Protein AF-A0A8K1FSV9-F1 (afdb_monomer)

Secondary structure (DSSP, 8-state):
--GGGSPTT-TT--HHHHHHHHHTTSSS-----TTHHHHHHHHH----EESSTTGGG-TT---EE---TTSTTPEEEP---PPPPSSTTHHHHHHHHHHHHSHHHHHHHGGGSS--S--S-SS---SHHHHHHHHHHHHS-GGGEEE--GGGGS-HHHHHHHHHHH--

Solvent-accessible surface area (backbone atoms only — not comparable to full-atom values): 10480 Å² total; per-residue (Å²): 135,70,71,86,73,53,64,89,77,49,84,87,54,54,70,72,58,52,52,54,35,34,66,69,66,75,40,95,76,83,91,76,68,69,58,57,44,47,49,30,42,78,77,62,78,34,74,39,31,42,70,41,85,72,48,71,77,39,93,86,57,72,44,65,46,74,79,68,86,85,48,82,81,47,44,75,42,72,83,84,81,76,85,59,52,96,54,99,56,28,67,61,31,48,53,48,42,56,41,54,74,30,72,71,23,41,63,68,46,32,56,76,41,58,73,74,86,78,80,90,69,90,77,58,59,87,42,64,31,34,50,51,51,40,54,48,58,75,72,49,56,82,87,41,56,39,79,42,48,64,47,86,64,46,54,63,68,56,33,53,52,53,56,57,63,72,75,109

Sequence (168 aa):
NYSSYNYPGWQPMQWTQGIALLIQGQTAFQTNGDWVTDYAYDFLNTTIYPATEPYISWPNVSVVVEPFPSTQNYFALVVDSVAVPKSPYQNAGITLAETWASYQGQELWTKWKMIGYYTNDTDFYVTPAQWYNYERLLNTSPQDFVYQLSDGGVFDDVFAELDSGILT

Structure (mmCIF, N/CA/C/O backbone):
data_AF-A0A8K1FSV9-F1
#
_entry.id   AF-A0A8K1FSV9-F1
#
loop_
_atom_site.group_PDB
_atom_site.id
_atom_site.type_symbol
_atom_site.label_atom_id
_atom_site.label_alt_id
_atom_site.label_comp_id
_atom_site.label_asym_id
_atom_site.label_entity_id
_atom_site.label_seq_id
_atom_site.pdbx_PDB_ins_code
_atom_site.Cartn_x
_atom_site.Cartn_y
_atom_site.Cartn_z
_atom_site.occupancy
_atom_site.B_iso_or_equiv
_atom_site.auth_seq_id
_atom_site.auth_comp_id
_atom_site.auth_asym_id
_atom_site.auth_atom_id
_atom_site.pdbx_PDB_model_num
ATOM 1 N N . ASN A 1 1 ? 26.718 8.019 -6.518 1.00 58.78 1 ASN A N 1
ATOM 2 C CA . ASN A 1 1 ? 25.635 8.994 -6.733 1.00 58.78 1 ASN A CA 1
ATOM 3 C C . ASN A 1 1 ? 24.783 8.459 -7.876 1.00 58.78 1 ASN A C 1
ATOM 5 O O . ASN A 1 1 ? 25.304 8.360 -8.977 1.00 58.78 1 ASN A O 1
ATOM 9 N N . TYR A 1 2 ? 23.564 7.993 -7.587 1.00 73.31 2 TYR A N 1
ATOM 10 C CA . TYR A 1 2 ? 22.665 7.351 -8.560 1.00 73.31 2 TYR A CA 1
ATOM 11 C C . TYR A 1 2 ? 21.603 8.316 -9.112 1.00 73.31 2 TYR A C 1
ATOM 13 O O . TYR A 1 2 ? 20.745 7.897 -9.881 1.00 73.31 2 TYR A O 1
ATOM 21 N N . SER A 1 3 ? 21.676 9.609 -8.775 1.00 73.69 3 SER A N 1
ATOM 22 C CA . SER A 1 3 ? 20.695 10.612 -9.211 1.00 73.69 3 SER A CA 1
ATOM 23 C C . SER A 1 3 ? 20.604 10.765 -10.733 1.00 73.69 3 SER A C 1
ATOM 25 O O . SER A 1 3 ? 19.569 11.181 -11.244 1.00 73.69 3 SER A O 1
ATOM 27 N N . SER A 1 4 ? 21.647 10.373 -11.473 1.00 80.25 4 SER A N 1
ATOM 28 C CA . SER A 1 4 ? 21.643 10.337 -12.940 1.00 80.25 4 SER A CA 1
ATOM 29 C C . SER A 1 4 ? 20.663 9.324 -13.539 1.00 80.25 4 SER A C 1
ATOM 31 O O . SER A 1 4 ? 20.376 9.412 -14.728 1.00 80.25 4 SER A O 1
ATOM 33 N N . TYR A 1 5 ? 20.183 8.355 -12.752 1.00 83.06 5 TYR A N 1
ATOM 34 C CA . TYR A 1 5 ? 19.190 7.363 -13.175 1.00 83.06 5 TYR A CA 1
ATOM 35 C C . TYR A 1 5 ? 17.750 7.783 -12.871 1.00 83.06 5 TYR A C 1
ATOM 37 O O . TYR A 1 5 ? 16.821 7.073 -13.253 1.00 83.06 5 TYR A O 1
ATOM 45 N N . ASN A 1 6 ? 17.549 8.918 -12.196 1.00 84.12 6 ASN A N 1
ATOM 46 C CA . ASN A 1 6 ? 16.210 9.423 -11.939 1.00 84.12 6 ASN A CA 1
ATOM 47 C C . ASN A 1 6 ? 15.526 9.797 -13.258 1.00 84.12 6 ASN A C 1
ATOM 49 O O . ASN A 1 6 ? 16.167 10.284 -14.194 1.00 84.12 6 ASN A O 1
ATOM 53 N N . TYR A 1 7 ? 14.210 9.600 -13.314 1.00 84.25 7 TYR A N 1
ATOM 54 C CA . TYR A 1 7 ? 13.426 9.968 -14.486 1.00 84.25 7 TYR A CA 1
ATOM 55 C C . TYR A 1 7 ? 13.589 11.474 -14.786 1.00 84.25 7 TYR A C 1
ATOM 57 O O . TYR A 1 7 ? 13.439 12.291 -13.876 1.00 84.25 7 TYR A O 1
ATOM 65 N N . PRO A 1 8 ? 13.928 11.889 -16.020 1.00 88.81 8 PRO A N 1
ATOM 66 C CA . PRO A 1 8 ? 14.141 13.302 -16.321 1.00 88.81 8 PRO A CA 1
ATOM 67 C C . PRO A 1 8 ? 12.918 14.163 -15.980 1.00 88.81 8 PRO A C 1
ATOM 69 O O . PRO A 1 8 ? 11.825 13.932 -16.489 1.00 88.81 8 PRO A O 1
ATOM 72 N N . GLY A 1 9 ? 13.110 15.176 -15.128 1.00 86.00 9 GLY A N 1
ATOM 73 C CA . GLY A 1 9 ? 12.028 16.064 -14.691 1.00 86.00 9 GLY A CA 1
ATOM 74 C C . GLY A 1 9 ? 11.065 15.444 -13.674 1.00 86.00 9 GLY A C 1
ATOM 75 O O . GLY A 1 9 ? 9.931 15.901 -13.580 1.00 86.00 9 GLY A O 1
ATOM 76 N N . TRP A 1 10 ? 11.495 14.424 -12.923 1.00 82.81 10 TRP A N 1
ATOM 77 C CA . TRP A 1 10 ? 10.683 13.779 -11.885 1.00 82.81 10 TRP A CA 1
ATOM 78 C C . TRP A 1 10 ? 10.313 14.690 -10.708 1.00 82.81 10 TRP A C 1
ATOM 80 O O . TRP A 1 10 ? 9.310 14.442 -10.056 1.00 82.81 10 TRP A O 1
ATOM 90 N N . GLN A 1 11 ? 11.097 15.732 -10.418 1.00 82.81 11 GLN A N 1
ATOM 91 C CA . GLN A 1 11 ? 10.958 16.531 -9.194 1.00 82.81 11 GLN A CA 1
ATOM 92 C C . GLN A 1 11 ? 9.562 17.151 -8.994 1.00 82.81 11 GLN A C 1
ATOM 94 O O . GLN A 1 11 ? 9.033 17.050 -7.894 1.00 82.81 11 GLN A O 1
ATOM 99 N N . PRO A 1 12 ? 8.933 17.782 -10.004 1.00 85.38 12 PRO A N 1
ATOM 100 C CA . PRO A 1 12 ? 7.569 18.290 -9.861 1.00 85.38 12 PRO A CA 1
ATOM 101 C C . PRO A 1 12 ? 6.485 17.221 -10.072 1.00 85.38 12 PRO A C 1
ATOM 103 O O . PRO A 1 12 ? 5.302 17.562 -10.052 1.00 85.38 12 PRO A O 1
ATOM 106 N N . MET A 1 13 ? 6.846 15.967 -10.364 1.00 84.69 13 MET A N 1
ATOM 107 C CA . MET A 1 13 ? 5.860 14.935 -10.666 1.00 84.69 13 MET A CA 1
ATOM 108 C C . MET A 1 13 ? 5.195 14.417 -9.397 1.00 84.69 13 MET A C 1
ATOM 110 O O . MET A 1 13 ? 5.849 14.079 -8.415 1.00 84.69 13 MET A O 1
ATOM 114 N N . GLN A 1 14 ? 3.879 14.256 -9.463 1.00 88.00 14 GLN A N 1
ATOM 115 C CA . GLN A 1 14 ? 3.144 13.505 -8.459 1.00 88.00 14 GLN A CA 1
ATOM 116 C C . GLN A 1 14 ? 3.368 12.006 -8.642 1.00 88.00 14 GLN A C 1
ATOM 118 O O . GLN A 1 14 ? 3.549 11.503 -9.756 1.00 88.00 14 GLN A O 1
ATOM 123 N N . TRP A 1 15 ? 3.261 11.262 -7.547 1.00 88.56 15 TRP A N 1
ATOM 124 C CA . TRP A 1 15 ? 3.405 9.811 -7.574 1.00 88.56 15 TRP A CA 1
ATOM 125 C C . TRP A 1 15 ? 2.382 9.117 -8.491 1.00 88.56 15 TRP A C 1
ATOM 127 O O . TRP A 1 15 ? 2.691 8.067 -9.056 1.00 88.56 15 TRP A O 1
ATOM 137 N N . THR A 1 16 ? 1.200 9.718 -8.680 1.00 92.56 16 THR A N 1
ATOM 138 C CA . THR A 1 16 ? 0.137 9.264 -9.597 1.00 92.56 16 THR A CA 1
ATOM 139 C C . THR A 1 16 ? 0.573 9.325 -11.063 1.00 92.56 16 THR A C 1
ATOM 141 O O . THR A 1 16 ? 0.241 8.451 -11.862 1.00 92.56 16 THR A O 1
ATOM 144 N N . GLN A 1 17 ? 1.374 10.330 -11.427 1.00 93.00 17 GLN A N 1
ATOM 145 C CA . GLN A 1 17 ? 1.981 10.424 -12.754 1.00 93.00 17 GLN A CA 1
ATOM 146 C C . GLN A 1 17 ? 3.080 9.368 -12.913 1.00 93.00 17 GLN A C 1
ATOM 148 O O . GLN A 1 17 ? 3.170 8.735 -13.962 1.00 93.00 17 GLN A O 1
ATOM 153 N N . GLY A 1 18 ? 3.870 9.132 -11.859 1.00 91.81 18 GLY A N 1
ATOM 154 C CA . GLY A 1 18 ? 4.882 8.074 -11.826 1.00 91.81 18 GLY A CA 1
ATOM 155 C C . GLY A 1 18 ? 4.301 6.680 -12.085 1.00 91.81 18 GLY A C 1
ATOM 156 O O . GLY A 1 18 ? 4.825 5.955 -12.932 1.00 91.81 18 GLY A O 1
ATOM 157 N N . ILE A 1 19 ? 3.181 6.335 -11.438 1.00 94.00 19 ILE A N 1
ATOM 158 C CA . ILE A 1 19 ? 2.587 4.994 -11.574 1.00 94.00 19 ILE A CA 1
ATOM 159 C C . ILE A 1 19 ? 1.983 4.793 -12.964 1.00 94.00 19 ILE A C 1
ATOM 161 O O . ILE A 1 19 ? 2.114 3.718 -13.545 1.00 94.00 19 ILE A O 1
ATOM 165 N N . ALA A 1 20 ? 1.408 5.843 -13.556 1.00 95.31 20 ALA A N 1
ATOM 166 C CA . ALA A 1 20 ? 0.937 5.798 -14.936 1.00 95.31 20 ALA A CA 1
ATOM 167 C C . ALA A 1 20 ? 2.087 5.545 -15.930 1.00 95.31 20 ALA A C 1
ATOM 169 O O . ALA A 1 20 ? 1.924 4.754 -16.860 1.00 95.31 20 ALA A O 1
ATOM 170 N N . LEU A 1 21 ? 3.257 6.166 -15.726 1.00 95.00 21 LEU A N 1
ATOM 171 C CA . LEU A 1 21 ? 4.445 5.898 -16.545 1.00 95.00 21 LEU A CA 1
ATOM 172 C C . LEU A 1 21 ? 4.961 4.466 -16.369 1.00 95.00 21 LEU A C 1
ATOM 174 O O . LEU A 1 21 ? 5.327 3.838 -17.364 1.00 95.00 21 LEU A O 1
ATOM 178 N N . LEU A 1 22 ? 4.956 3.941 -15.139 1.00 94.56 22 LEU A N 1
ATOM 179 C CA . LEU A 1 22 ? 5.370 2.565 -14.854 1.00 94.56 22 LEU A CA 1
ATOM 180 C C . LEU A 1 22 ? 4.467 1.556 -15.569 1.00 94.56 22 LEU A C 1
ATOM 182 O O . LEU A 1 22 ? 4.961 0.677 -16.269 1.00 94.56 22 LEU A O 1
ATOM 186 N N . ILE A 1 23 ? 3.146 1.731 -15.477 1.00 95.44 23 ILE A N 1
ATOM 187 C CA . ILE A 1 23 ? 2.155 0.879 -16.157 1.00 95.44 23 ILE A CA 1
ATOM 188 C C . ILE A 1 23 ? 2.341 0.900 -17.681 1.00 95.44 23 ILE A C 1
ATOM 190 O O . ILE A 1 23 ? 2.134 -0.110 -18.350 1.00 95.44 23 ILE A O 1
ATOM 194 N N . GLN A 1 24 ? 2.758 2.039 -18.237 1.00 94.38 24 GLN A N 1
ATOM 1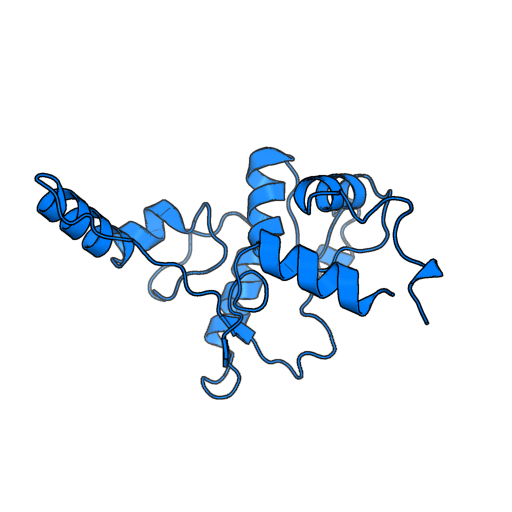95 C CA . GLN A 1 24 ? 3.040 2.199 -19.666 1.00 94.38 24 GLN A CA 1
ATOM 196 C C . GLN A 1 24 ? 4.440 1.704 -20.076 1.00 94.38 24 GLN A C 1
ATOM 198 O O . GLN A 1 24 ? 4.799 1.821 -21.248 1.00 94.38 24 GLN A O 1
ATOM 203 N N . GLY A 1 25 ? 5.243 1.181 -19.144 1.00 92.44 25 GLY A N 1
ATOM 204 C CA . GLY A 1 25 ? 6.609 0.717 -19.401 1.00 92.44 25 GLY A CA 1
ATOM 205 C C . GLY A 1 25 ? 7.610 1.840 -19.694 1.00 92.44 25 GLY A C 1
ATOM 206 O O . GLY A 1 25 ? 8.657 1.590 -20.288 1.00 92.44 25 GLY A O 1
ATOM 207 N N . GLN A 1 26 ? 7.296 3.084 -19.318 1.00 93.81 26 GLN A N 1
ATOM 208 C CA . GLN A 1 26 ? 8.170 4.247 -19.522 1.00 93.81 26 GLN A CA 1
ATOM 209 C C . GLN A 1 26 ? 9.177 4.448 -18.380 1.00 93.81 26 GLN A C 1
ATOM 211 O O . GLN A 1 26 ? 10.153 5.182 -18.535 1.00 93.81 26 GLN A O 1
ATOM 216 N N . THR A 1 27 ? 8.963 3.793 -17.240 1.00 91.25 27 THR A N 1
ATOM 217 C CA . THR A 1 27 ? 9.905 3.725 -16.118 1.00 91.25 27 THR A CA 1
ATOM 218 C C . THR A 1 27 ? 10.142 2.268 -15.732 1.00 91.25 27 THR A C 1
ATOM 220 O O . THR A 1 27 ? 9.294 1.410 -15.957 1.00 91.25 27 THR A O 1
ATOM 223 N N . ALA A 1 28 ? 11.322 1.974 -15.176 1.00 88.69 28 ALA A N 1
ATOM 224 C CA . ALA A 1 28 ? 11.679 0.612 -14.773 1.00 88.69 28 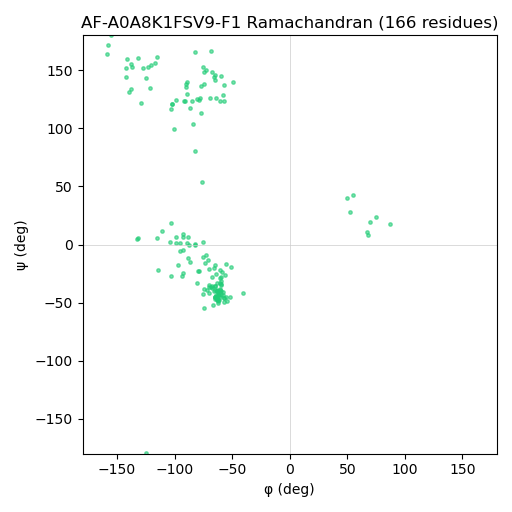ALA A CA 1
ATOM 225 C C . ALA A 1 28 ? 11.085 0.221 -13.409 1.00 88.69 28 ALA A C 1
ATOM 227 O O . ALA A 1 28 ? 10.774 -0.944 -13.185 1.00 88.69 28 ALA A O 1
ATOM 228 N N . PHE A 1 29 ? 10.960 1.183 -12.494 1.00 88.25 29 PHE A N 1
ATOM 229 C CA . PHE A 1 29 ? 10.381 0.993 -11.168 1.00 88.25 29 PHE A CA 1
ATOM 230 C C . PHE A 1 29 ? 9.903 2.332 -10.596 1.00 88.25 29 PHE A C 1
ATOM 232 O O . PHE A 1 29 ? 10.310 3.404 -11.051 1.00 88.25 29 PHE A O 1
ATOM 239 N N . GLN A 1 30 ? 9.073 2.254 -9.560 1.00 87.75 30 GLN A N 1
ATOM 240 C CA . GLN A 1 30 ? 8.709 3.364 -8.686 1.00 87.75 30 GLN A CA 1
ATOM 241 C C . GLN A 1 30 ? 8.709 2.852 -7.246 1.00 87.75 30 GLN A C 1
ATOM 243 O O . GLN A 1 30 ? 8.137 1.803 -6.963 1.00 87.75 30 GLN A O 1
ATOM 248 N N . THR A 1 31 ? 9.322 3.597 -6.331 1.00 84.12 31 THR A N 1
ATOM 249 C CA . THR A 1 31 ? 9.208 3.346 -4.890 1.00 84.12 31 THR A CA 1
ATOM 250 C C . THR A 1 31 ? 8.059 4.172 -4.328 1.00 84.12 31 THR A C 1
ATOM 252 O O . THR A 1 31 ? 8.045 5.390 -4.504 1.00 84.12 31 THR A O 1
ATOM 255 N N . ASN A 1 32 ? 7.089 3.529 -3.683 1.00 84.50 32 ASN A N 1
ATOM 256 C CA . ASN A 1 32 ? 5.917 4.194 -3.120 1.00 84.50 32 ASN A CA 1
ATOM 257 C C . ASN A 1 32 ? 5.290 3.347 -2.003 1.00 84.50 32 ASN A C 1
ATOM 259 O O . ASN A 1 32 ? 5.681 2.193 -1.817 1.00 84.50 32 ASN A O 1
ATOM 263 N N . GLY A 1 33 ? 4.317 3.911 -1.290 1.00 82.00 33 GLY A N 1
ATOM 264 C CA . GLY A 1 33 ? 3.442 3.142 -0.419 1.00 82.00 33 GLY A CA 1
ATOM 265 C C . GLY A 1 33 ? 2.518 2.214 -1.202 1.00 82.00 33 GLY A C 1
ATOM 266 O O . GLY A 1 33 ? 2.368 2.309 -2.421 1.00 82.00 33 GLY A O 1
ATOM 267 N N . ASP A 1 34 ? 1.901 1.292 -0.482 1.00 83.00 34 ASP A N 1
ATOM 268 C CA . A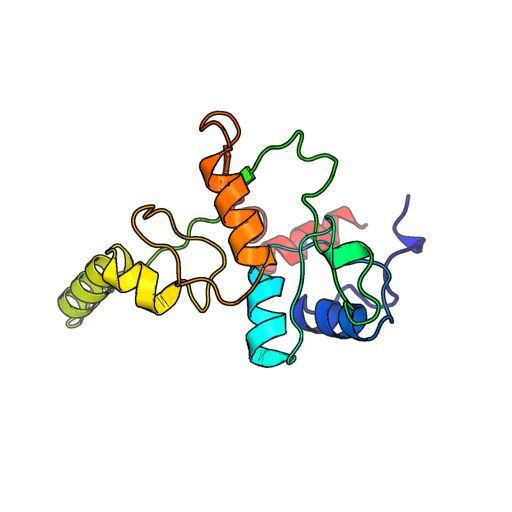SP A 1 34 ? 1.095 0.212 -1.039 1.00 83.00 34 ASP A CA 1
ATOM 269 C C . ASP A 1 34 ? -0.236 0.679 -1.660 1.00 83.00 34 ASP A C 1
ATOM 271 O O . ASP A 1 34 ? -0.718 0.030 -2.592 1.00 83.00 34 ASP A O 1
ATOM 275 N N . TRP A 1 35 ? -0.733 1.864 -1.276 1.00 83.31 35 TRP A N 1
ATOM 276 C CA . TRP A 1 35 ? -1.892 2.563 -1.862 1.00 83.31 35 TRP A CA 1
ATOM 277 C C . TRP A 1 35 ? -1.859 2.714 -3.393 1.00 83.31 35 TRP A C 1
ATOM 279 O O . TRP A 1 35 ? -2.896 2.938 -4.020 1.00 83.31 35 TRP A O 1
ATOM 289 N N . VAL A 1 36 ? -0.689 2.587 -4.033 1.00 88.62 36 VAL A N 1
ATOM 290 C CA . VAL A 1 36 ? -0.582 2.559 -5.504 1.00 88.62 36 VAL A CA 1
ATOM 291 C C . VAL A 1 36 ? -1.341 1.395 -6.134 1.00 88.62 36 VAL A C 1
ATOM 293 O O . VAL A 1 36 ? -1.790 1.521 -7.272 1.00 88.62 36 VAL A O 1
ATOM 296 N N . THR A 1 37 ? -1.488 0.286 -5.407 1.00 90.62 37 THR A N 1
ATOM 297 C CA . THR A 1 37 ? -2.228 -0.903 -5.848 1.00 90.62 37 THR A CA 1
ATOM 298 C C . THR A 1 37 ? -3.694 -0.567 -6.070 1.00 90.62 37 THR A C 1
ATOM 300 O O . THR A 1 37 ? -4.222 -0.826 -7.152 1.00 90.62 37 THR A O 1
ATOM 303 N N . ASP A 1 38 ? -4.314 0.072 -5.078 1.00 88.56 38 ASP A N 1
ATOM 304 C CA . ASP A 1 38 ? -5.719 0.477 -5.124 1.00 88.56 38 ASP A CA 1
ATOM 305 C C . ASP A 1 38 ? -5.920 1.534 -6.212 1.00 88.56 38 ASP A C 1
ATOM 307 O O . ASP A 1 38 ? -6.786 1.400 -7.073 1.00 88.56 38 ASP A O 1
ATOM 311 N N . TYR A 1 39 ? -5.032 2.534 -6.269 1.00 90.19 39 TYR A N 1
ATOM 312 C CA . TYR A 1 39 ? -5.115 3.586 -7.282 1.00 90.19 39 TYR A CA 1
ATOM 313 C C . TYR A 1 39 ? -5.032 3.042 -8.716 1.00 90.19 39 TYR A C 1
ATOM 315 O O . TYR A 1 39 ? -5.785 3.468 -9.596 1.00 90.19 39 TYR A O 1
ATOM 323 N N . ALA A 1 40 ? -4.116 2.104 -8.971 1.00 93.00 40 ALA A N 1
ATOM 324 C CA . ALA A 1 40 ? -3.973 1.483 -10.282 1.00 93.00 40 ALA A CA 1
ATOM 325 C C . ALA A 1 40 ? -5.230 0.693 -10.675 1.00 93.00 40 ALA A C 1
ATOM 327 O O . ALA A 1 40 ? -5.666 0.770 -11.830 1.00 93.00 40 ALA A O 1
ATOM 328 N N . TYR A 1 41 ? -5.830 -0.015 -9.717 1.00 92.50 41 TYR A N 1
ATOM 329 C CA . TYR A 1 41 ? -7.053 -0.778 -9.930 1.00 92.50 41 TYR A CA 1
ATOM 330 C C . TYR A 1 41 ? -8.248 0.144 -10.215 1.00 92.50 41 TYR A C 1
ATOM 332 O O . TYR A 1 41 ? -8.898 -0.000 -11.252 1.00 92.50 41 TYR A O 1
ATOM 340 N N . ASP A 1 42 ? -8.478 1.142 -9.360 1.00 90.62 42 ASP A N 1
ATOM 341 C CA . ASP A 1 42 ? -9.665 2.002 -9.397 1.00 90.62 42 ASP A CA 1
ATOM 342 C C . ASP A 1 42 ? -9.651 3.023 -10.538 1.00 90.62 42 ASP A C 1
ATOM 344 O O . ASP A 1 42 ? -10.689 3.305 -11.142 1.00 90.62 42 ASP A O 1
ATOM 348 N N . PHE A 1 43 ? -8.483 3.601 -10.837 1.00 93.31 43 PHE A N 1
ATOM 349 C CA . PHE A 1 43 ? -8.386 4.760 -11.730 1.00 93.31 43 PHE A CA 1
ATOM 350 C C . PHE A 1 43 ? -7.645 4.479 -13.034 1.00 93.31 43 PHE A C 1
ATOM 352 O O . PHE A 1 43 ? -7.849 5.202 -14.010 1.00 93.31 43 PHE A O 1
ATOM 359 N N . LEU A 1 44 ? -6.801 3.444 -13.080 1.00 94.94 44 LEU A N 1
ATOM 360 C CA . LEU A 1 44 ? -5.973 3.123 -14.250 1.00 94.94 44 LEU A CA 1
ATOM 361 C C . LEU A 1 44 ? -6.328 1.775 -14.890 1.00 94.94 44 LEU A C 1
ATOM 363 O O . LEU A 1 44 ? -5.646 1.354 -15.828 1.00 94.94 44 LEU A O 1
ATOM 367 N N . ASN A 1 45 ? -7.386 1.105 -14.414 1.00 94.25 45 ASN A N 1
ATOM 368 C CA . ASN A 1 45 ? -7.846 -0.193 -14.915 1.00 94.25 45 ASN A CA 1
ATOM 369 C C . ASN A 1 45 ? -6.697 -1.219 -15.017 1.00 94.25 45 ASN A C 1
ATOM 371 O O . ASN A 1 45 ? -6.577 -1.954 -15.999 1.00 94.25 45 ASN A O 1
ATOM 375 N N . THR A 1 46 ? -5.803 -1.215 -14.028 1.00 95.00 46 THR A N 1
ATOM 376 C CA . THR A 1 46 ? -4.611 -2.064 -13.997 1.00 95.00 46 THR A CA 1
ATOM 377 C C . THR A 1 46 ? -4.538 -2.795 -12.668 1.00 95.00 46 THR A C 1
ATOM 379 O O . THR A 1 46 ? -4.483 -2.181 -11.610 1.00 95.00 46 THR A O 1
ATOM 382 N N . THR A 1 47 ? -4.507 -4.125 -12.717 1.00 95.19 47 THR A N 1
ATOM 383 C CA . THR A 1 47 ? -4.265 -4.941 -11.524 1.00 95.19 47 THR A CA 1
ATOM 384 C C . THR A 1 47 ? -2.766 -5.075 -11.295 1.00 95.19 47 THR A C 1
ATOM 386 O O . THR A 1 47 ? -2.043 -5.548 -12.171 1.00 95.19 47 THR A O 1
ATOM 389 N N . ILE A 1 48 ? -2.313 -4.668 -10.112 1.00 94.25 48 ILE A N 1
ATOM 390 C CA . ILE A 1 48 ? -0.949 -4.896 -9.636 1.00 94.25 48 ILE A CA 1
ATOM 391 C C . ILE A 1 48 ? -0.906 -6.233 -8.884 1.00 94.25 48 ILE A C 1
ATOM 393 O O . ILE A 1 48 ? -1.814 -6.559 -8.114 1.00 94.25 48 ILE A O 1
ATOM 397 N N . TYR A 1 49 ? 0.151 -7.010 -9.112 1.00 95.31 49 TYR A N 1
ATOM 398 C CA . TYR A 1 49 ? 0.337 -8.343 -8.532 1.00 95.31 49 TYR A CA 1
ATOM 399 C C . TYR A 1 49 ? 1.568 -8.389 -7.621 1.00 95.31 49 TYR A C 1
ATOM 401 O O . TYR A 1 49 ? 2.487 -7.595 -7.802 1.00 95.31 49 TYR A O 1
ATOM 409 N N . PRO A 1 50 ? 1.653 -9.307 -6.648 1.00 94.31 50 PRO A N 1
ATOM 410 C CA . PRO A 1 50 ? 2.907 -9.513 -5.934 1.00 94.31 50 PRO A CA 1
ATOM 411 C C . PRO A 1 50 ? 3.966 -10.107 -6.875 1.00 94.31 50 PRO A C 1
ATOM 413 O O . PRO A 1 50 ? 3.641 -10.873 -7.785 1.00 94.31 50 PRO A O 1
ATOM 416 N N . ALA A 1 51 ? 5.240 -9.783 -6.647 1.00 92.38 51 ALA A N 1
ATOM 417 C CA . ALA A 1 51 ? 6.375 -10.305 -7.412 1.00 92.38 51 ALA A CA 1
ATOM 418 C C . ALA A 1 51 ? 6.717 -11.759 -7.024 1.00 92.38 51 ALA A C 1
ATOM 420 O O . ALA A 1 51 ? 7.839 -12.091 -6.647 1.00 92.38 51 ALA A O 1
ATOM 421 N N . THR A 1 52 ? 5.724 -12.642 -7.089 1.00 92.06 52 THR A N 1
ATOM 422 C CA . THR A 1 52 ? 5.824 -14.071 -6.779 1.00 92.06 52 THR A CA 1
ATOM 423 C C . THR A 1 52 ? 5.180 -14.908 -7.886 1.00 92.06 52 THR A C 1
ATOM 425 O O . THR A 1 52 ? 4.383 -14.412 -8.684 1.00 92.06 52 THR A O 1
ATOM 428 N N . GLU A 1 53 ? 5.523 -16.196 -7.967 1.00 93.69 53 GLU A N 1
ATOM 429 C CA . GLU A 1 53 ? 4.815 -17.122 -8.861 1.00 93.69 53 GLU A CA 1
ATOM 430 C C . GLU A 1 53 ? 3.352 -17.324 -8.402 1.00 93.69 53 GLU A C 1
ATOM 432 O O . GLU A 1 53 ? 3.097 -17.367 -7.194 1.00 93.69 53 GLU A O 1
ATOM 437 N N . PRO A 1 54 ? 2.384 -17.481 -9.331 1.00 94.31 54 PRO A N 1
ATOM 438 C CA . PRO A 1 54 ? 2.569 -17.582 -10.782 1.00 94.31 54 PRO A CA 1
ATOM 439 C C . PRO A 1 54 ? 2.597 -16.225 -11.513 1.00 94.31 54 PRO A C 1
ATOM 441 O O . PRO A 1 54 ? 2.708 -16.182 -12.732 1.00 94.31 54 PRO A O 1
ATOM 444 N N . TYR A 1 55 ? 2.445 -15.105 -10.806 1.00 95.69 55 TYR A N 1
ATOM 445 C CA . TYR A 1 55 ? 2.165 -13.809 -11.432 1.00 95.69 55 TYR A CA 1
ATOM 446 C C . TYR A 1 55 ? 3.330 -13.269 -12.260 1.00 95.69 55 TYR A C 1
ATOM 448 O O . TYR A 1 55 ? 3.113 -12.722 -13.337 1.00 95.69 55 TYR A O 1
ATOM 456 N N . ILE A 1 56 ? 4.567 -13.466 -11.800 1.00 93.50 56 ILE A N 1
ATOM 457 C CA . ILE A 1 56 ? 5.769 -13.015 -12.522 1.00 93.50 56 ILE A CA 1
ATOM 458 C C . ILE A 1 56 ? 5.983 -13.734 -13.862 1.00 93.50 56 ILE A C 1
ATOM 460 O O . ILE A 1 56 ? 6.694 -13.220 -14.722 1.00 93.50 56 ILE A O 1
ATOM 464 N N . SER A 1 57 ? 5.380 -14.911 -14.054 1.00 95.31 57 SER A N 1
ATOM 465 C CA . SER A 1 57 ? 5.469 -15.675 -15.301 1.00 95.31 57 SER A CA 1
ATOM 466 C C . SER A 1 57 ? 4.291 -15.424 -16.249 1.00 95.31 57 SER A C 1
ATOM 468 O O . SER A 1 57 ? 4.298 -15.901 -17.388 1.00 95.31 57 SER A O 1
ATOM 470 N N . TRP A 1 58 ? 3.281 -14.659 -15.825 1.00 95.81 58 TRP A N 1
ATOM 471 C CA . TRP A 1 58 ? 2.113 -14.354 -16.645 1.00 95.81 58 TRP A CA 1
ATOM 472 C C . TRP A 1 58 ? 2.408 -13.246 -17.666 1.00 95.81 58 TRP A C 1
ATOM 474 O O . TRP A 1 58 ? 2.767 -12.133 -17.287 1.00 95.81 58 TRP A O 1
ATOM 484 N N . PRO A 1 59 ? 2.181 -13.483 -18.971 1.00 93.25 59 PRO A N 1
ATOM 485 C CA . PRO A 1 59 ? 2.517 -12.512 -20.015 1.00 93.25 59 PRO A CA 1
ATOM 486 C C . PRO A 1 59 ? 1.611 -11.270 -20.024 1.00 93.25 59 PRO A C 1
ATOM 488 O O . PRO A 1 59 ? 1.906 -10.302 -20.718 1.00 93.25 59 PRO A O 1
ATOM 491 N N . ASN A 1 60 ? 0.487 -11.303 -19.306 1.00 91.94 60 ASN A N 1
ATOM 492 C CA . ASN A 1 60 ? -0.484 -10.213 -19.207 1.00 91.94 60 ASN A CA 1
ATOM 493 C C . ASN A 1 60 ? -0.326 -9.365 -17.934 1.00 91.94 60 ASN A C 1
ATOM 495 O O . ASN A 1 60 ? -1.124 -8.453 -17.722 1.00 91.94 60 ASN A O 1
ATOM 499 N N . VAL A 1 61 ? 0.661 -9.663 -17.087 1.00 93.75 61 VAL A N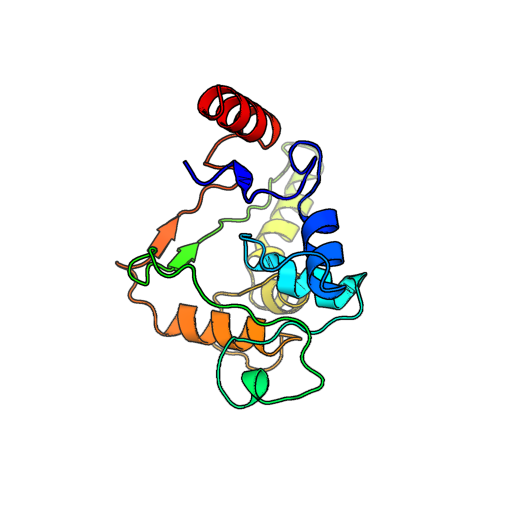 1
ATOM 500 C CA . VAL A 1 61 ? 0.985 -8.857 -15.908 1.00 93.75 61 VAL A CA 1
ATOM 501 C C . VAL A 1 61 ? 1.955 -7.754 -16.324 1.00 93.75 61 VAL A C 1
ATOM 503 O O . VAL A 1 61 ? 3.057 -8.033 -16.788 1.00 93.75 61 VAL A O 1
ATOM 506 N N . SER A 1 62 ? 1.536 -6.495 -16.181 1.00 91.69 62 SER A N 1
ATOM 507 C CA . SER A 1 62 ? 2.348 -5.319 -16.528 1.00 91.69 62 SER A CA 1
ATOM 508 C C . SER A 1 62 ? 3.133 -4.754 -15.347 1.00 91.69 62 SER A C 1
ATOM 510 O O . SER A 1 62 ? 4.181 -4.148 -15.548 1.00 91.69 62 SER A O 1
ATOM 512 N N . VAL A 1 63 ? 2.638 -4.944 -14.121 1.00 94.81 63 VAL A N 1
ATOM 513 C CA . VAL A 1 63 ? 3.249 -4.407 -12.903 1.00 94.81 63 VAL A CA 1
ATOM 514 C C . VAL A 1 63 ? 3.185 -5.444 -11.790 1.00 94.81 63 VAL A C 1
ATOM 516 O O . VAL A 1 63 ? 2.122 -5.999 -11.494 1.00 94.81 63 VAL A O 1
ATOM 519 N N . VAL A 1 64 ? 4.332 -5.658 -11.148 1.00 94.75 64 VAL A N 1
ATOM 520 C CA . VAL A 1 64 ? 4.447 -6.420 -9.906 1.00 94.75 64 VAL A CA 1
ATOM 521 C C . VAL A 1 64 ? 5.025 -5.553 -8.793 1.00 94.75 64 VAL A C 1
ATOM 523 O O . VAL A 1 64 ? 5.740 -4.590 -9.066 1.00 94.75 64 VAL A O 1
ATOM 526 N N . VAL A 1 65 ? 4.724 -5.897 -7.543 1.00 91.38 65 VAL A N 1
ATOM 527 C CA . VAL A 1 65 ? 5.240 -5.217 -6.351 1.00 91.38 65 VAL A CA 1
ATOM 528 C C . VAL A 1 65 ? 5.935 -6.188 -5.413 1.00 91.38 65 VAL A C 1
ATOM 530 O O . VAL A 1 65 ? 5.502 -7.325 -5.220 1.00 91.38 65 VAL A O 1
ATOM 533 N N . GLU A 1 66 ? 7.004 -5.708 -4.791 1.00 87.12 66 GLU A N 1
ATOM 534 C CA . GLU A 1 66 ? 7.697 -6.387 -3.705 1.00 87.12 66 GLU A CA 1
ATOM 535 C C . GLU A 1 66 ? 8.078 -5.383 -2.609 1.00 87.12 66 GLU A C 1
ATOM 537 O O . GLU A 1 66 ? 8.216 -4.185 -2.884 1.00 87.12 66 GLU A O 1
ATOM 542 N N . PRO A 1 67 ? 8.254 -5.838 -1.358 1.00 77.69 67 PRO A N 1
ATOM 543 C CA . PRO A 1 67 ? 8.795 -4.999 -0.297 1.00 77.69 67 PRO A CA 1
ATOM 544 C C . PRO A 1 67 ? 10.201 -4.503 -0.650 1.00 77.69 67 PRO A C 1
ATOM 546 O O . PRO A 1 67 ? 10.996 -5.237 -1.232 1.00 77.69 67 PRO A O 1
ATOM 549 N N . PHE A 1 68 ? 10.545 -3.277 -0.246 1.00 70.50 68 PHE A N 1
ATOM 550 C CA . PHE A 1 68 ? 11.876 -2.736 -0.519 1.00 70.50 68 PHE A CA 1
ATOM 551 C C . PHE A 1 68 ? 12.969 -3.614 0.138 1.00 70.50 68 PHE A C 1
ATOM 553 O O . PHE A 1 68 ? 12.942 -3.788 1.358 1.00 70.50 68 PHE A O 1
ATOM 560 N N . PRO A 1 69 ? 13.962 -4.141 -0.611 1.00 61.22 69 PRO A N 1
ATOM 561 C CA . PRO A 1 69 ? 14.870 -5.188 -0.118 1.00 61.22 69 PRO A CA 1
ATOM 562 C C . PRO A 1 69 ? 15.680 -4.829 1.137 1.00 61.22 69 PRO A C 1
ATOM 564 O O . PRO A 1 69 ? 16.128 -5.708 1.870 1.00 61.22 69 PRO A O 1
ATOM 567 N N . SER A 1 70 ? 15.901 -3.538 1.401 1.00 56.00 70 SER A N 1
ATOM 568 C CA . SER A 1 70 ? 16.680 -3.063 2.553 1.00 56.00 70 SER A CA 1
ATOM 569 C C . SER A 1 70 ? 15.846 -2.743 3.797 1.00 56.00 70 SER A C 1
ATOM 571 O O . SER A 1 70 ? 16.398 -2.221 4.762 1.00 56.00 70 SER A O 1
ATOM 573 N N . THR A 1 71 ? 14.551 -3.077 3.830 1.00 61.59 71 THR A N 1
ATOM 574 C CA . THR A 1 71 ? 13.715 -2.890 5.030 1.00 61.59 71 THR A CA 1
ATOM 575 C C . THR A 1 71 ? 13.979 -3.927 6.115 1.00 61.59 71 THR A C 1
ATOM 577 O O . THR A 1 71 ? 13.302 -3.895 7.126 1.00 61.59 71 THR A O 1
ATOM 580 N N . GLN A 1 72 ? 14.924 -4.862 5.949 1.00 67.25 72 GLN A N 1
ATOM 581 C CA . GLN A 1 72 ? 15.175 -5.956 6.909 1.00 67.25 72 GLN A CA 1
ATOM 582 C C . GLN A 1 72 ? 13.906 -6.755 7.273 1.00 67.25 72 GLN A C 1
ATOM 584 O O . GLN A 1 72 ? 13.819 -7.329 8.352 1.00 67.25 72 GLN A O 1
ATOM 589 N N . ASN A 1 73 ? 12.931 -6.805 6.359 1.00 71.25 73 ASN A N 1
ATOM 590 C CA . ASN A 1 73 ? 11.587 -7.358 6.557 1.00 71.25 73 ASN A CA 1
ATOM 591 C C . ASN A 1 73 ? 10.673 -6.579 7.513 1.00 71.25 73 ASN A C 1
ATOM 593 O O . ASN A 1 73 ? 9.565 -7.051 7.766 1.00 71.25 73 ASN A O 1
ATOM 597 N N . TYR A 1 74 ? 11.067 -5.387 7.972 1.00 80.31 74 TYR A N 1
ATOM 598 C CA . TYR A 1 74 ? 10.160 -4.499 8.690 1.00 80.31 74 TYR A CA 1
ATOM 599 C C . TYR A 1 74 ? 8.927 -4.195 7.834 1.00 80.31 74 TYR A C 1
ATOM 601 O O . TYR A 1 74 ? 9.016 -3.949 6.623 1.00 80.31 74 TYR A O 1
ATOM 609 N N . PHE A 1 75 ? 7.766 -4.213 8.478 1.00 82.94 75 PHE A N 1
ATOM 610 C CA . PHE A 1 75 ? 6.493 -3.874 7.868 1.00 82.94 75 PHE A CA 1
ATOM 611 C C . PHE A 1 75 ? 6.095 -2.462 8.302 1.00 82.94 75 PHE A C 1
ATOM 613 O O . PHE A 1 75 ? 5.994 -2.166 9.496 1.00 82.94 75 PHE A O 1
ATOM 620 N N . ALA A 1 76 ? 5.921 -1.580 7.319 1.00 81.00 76 ALA A N 1
ATOM 621 C CA . ALA A 1 76 ? 5.566 -0.190 7.550 1.00 81.00 76 ALA A CA 1
ATOM 622 C C . ALA A 1 76 ? 4.072 -0.063 7.863 1.00 81.00 76 ALA A C 1
ATOM 624 O O . ALA A 1 76 ? 3.228 -0.526 7.100 1.00 81.00 76 ALA A O 1
ATOM 625 N N . LEU A 1 77 ? 3.755 0.577 8.985 1.00 79.19 77 LEU A N 1
ATOM 626 C CA . LEU A 1 77 ? 2.400 0.941 9.373 1.00 79.19 77 LEU A CA 1
ATOM 627 C C . LEU A 1 77 ? 2.185 2.425 9.096 1.00 79.19 77 LEU A C 1
ATOM 629 O O . LEU A 1 77 ? 2.883 3.268 9.665 1.00 79.19 77 LEU A O 1
ATOM 633 N N . VAL A 1 78 ? 1.196 2.727 8.259 1.00 77.12 78 VAL A N 1
ATOM 634 C CA . VAL A 1 78 ? 0.664 4.078 8.067 1.00 77.12 78 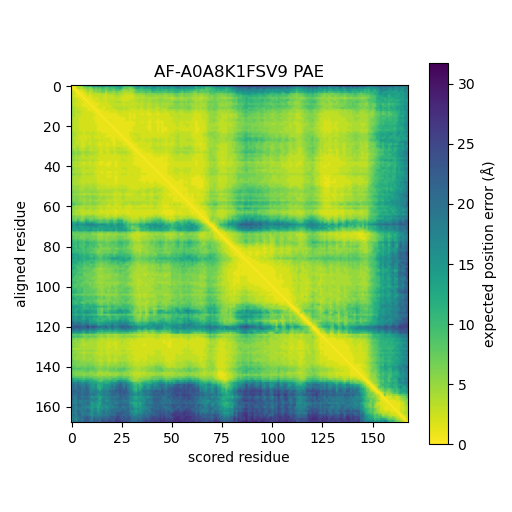VAL A CA 1
ATOM 635 C C . VAL A 1 78 ? -0.598 4.201 8.912 1.00 77.12 78 VAL A C 1
ATOM 637 O O . VAL A 1 78 ? -1.505 3.375 8.809 1.00 77.12 78 VAL A O 1
ATOM 640 N N . VAL A 1 79 ? -0.641 5.203 9.790 1.00 72.38 79 VAL A N 1
ATOM 641 C CA . VAL A 1 79 ? -1.756 5.394 10.726 1.00 72.38 79 VAL A CA 1
ATOM 642 C C . VAL A 1 79 ? -2.680 6.484 10.201 1.00 72.38 79 VAL A C 1
ATOM 644 O O . VAL A 1 79 ? -2.427 7.673 10.388 1.00 72.38 79 VAL A O 1
ATOM 647 N N . ASP A 1 80 ? -3.779 6.067 9.581 1.00 74.56 80 ASP A N 1
ATOM 648 C CA . ASP A 1 80 ? -4.887 6.961 9.256 1.00 74.56 80 ASP A CA 1
ATOM 649 C C . ASP A 1 80 ? -5.689 7.308 10.522 1.00 74.56 80 ASP A C 1
ATOM 651 O O . ASP A 1 80 ? -5.806 6.512 11.457 1.00 74.56 80 ASP A O 1
ATOM 655 N N . SER A 1 81 ? -6.267 8.510 10.564 1.00 76.69 81 SER A N 1
ATOM 656 C CA . SER A 1 81 ? -7.115 8.940 11.680 1.00 76.69 81 SER A CA 1
ATOM 657 C C . SER A 1 81 ? -8.311 9.766 11.213 1.00 76.69 81 SER A C 1
ATOM 659 O O . SER A 1 81 ? -8.262 10.452 10.191 1.00 76.69 81 SER A O 1
ATOM 661 N N . VAL A 1 82 ? -9.400 9.714 11.985 1.00 82.50 82 VAL A N 1
ATOM 662 C CA . VAL A 1 82 ? -10.600 10.535 11.773 1.00 82.50 82 VAL A CA 1
ATOM 663 C C . VAL A 1 82 ? -10.611 11.678 12.784 1.00 82.50 82 VAL A C 1
ATOM 665 O O . VAL A 1 82 ? -10.709 11.458 13.991 1.00 82.50 82 VAL A O 1
ATOM 668 N N . ALA A 1 83 ? -10.545 12.917 12.295 1.00 86.56 83 ALA A N 1
ATOM 669 C CA . ALA A 1 83 ? -10.656 14.103 13.138 1.00 86.56 83 ALA A CA 1
ATOM 670 C C . ALA A 1 83 ? -12.126 14.411 13.469 1.00 86.56 83 ALA A C 1
ATOM 672 O O . ALA A 1 83 ? -12.956 14.603 12.579 1.00 86.56 83 ALA A O 1
ATOM 673 N N . VAL A 1 84 ? -12.447 14.516 14.761 1.00 91.75 84 VAL A N 1
ATOM 674 C CA . VAL A 1 84 ? -13.786 14.902 15.229 1.00 91.75 84 VAL A CA 1
ATOM 675 C C . VAL A 1 84 ? -13.853 16.424 15.405 1.00 91.75 84 VAL A C 1
ATOM 677 O O . VAL A 1 84 ? -13.067 16.986 16.173 1.00 91.75 84 VAL A O 1
ATOM 680 N N . PRO A 1 85 ? -14.792 17.126 14.746 1.00 88.00 85 PRO A N 1
ATOM 681 C CA . PRO A 1 85 ? -14.875 18.574 14.850 1.00 88.00 85 PRO A CA 1
ATOM 682 C C . PRO A 1 85 ? -15.450 19.001 16.203 1.00 88.00 85 PRO A C 1
ATOM 684 O O . PRO A 1 85 ? -16.471 18.484 16.658 1.00 88.00 85 PRO A O 1
ATOM 687 N N . LYS A 1 86 ? -14.864 20.039 16.807 1.00 94.12 86 LYS A N 1
ATOM 688 C CA . LYS A 1 86 ? -15.469 20.746 17.944 1.00 94.12 86 LYS A CA 1
ATOM 689 C C . LYS A 1 86 ? -16.483 21.771 17.435 1.00 94.12 86 LYS A C 1
ATOM 691 O O . LYS A 1 86 ? -16.181 22.952 17.286 1.00 94.12 86 LYS A O 1
ATOM 696 N N . SER A 1 87 ? -17.677 21.299 17.107 1.00 93.38 87 SER A N 1
ATOM 697 C CA . SER A 1 87 ? -18.751 22.100 16.513 1.00 93.38 87 SER A CA 1
ATOM 698 C C . SER A 1 87 ? -20.119 21.473 16.826 1.00 93.38 87 SER A C 1
ATOM 700 O O . SER A 1 87 ? -20.170 20.407 17.446 1.00 93.38 87 SER A O 1
ATOM 702 N N . PRO A 1 88 ? -21.243 22.058 16.371 1.00 97.94 88 PRO A N 1
ATOM 703 C CA . PRO A 1 88 ? -22.549 21.396 16.446 1.00 97.94 88 PRO A CA 1
ATOM 704 C C . PRO A 1 88 ? -22.599 20.004 15.784 1.00 97.94 88 PRO A C 1
ATOM 706 O O . PRO A 1 88 ? -23.506 19.230 16.071 1.00 97.94 88 PRO A O 1
ATOM 709 N N . TYR A 1 89 ? -21.620 19.662 14.937 1.00 95.31 89 TYR A N 1
ATOM 710 C CA . TYR A 1 89 ? -21.503 18.362 14.269 1.00 95.31 89 TYR A CA 1
ATOM 711 C C . TYR A 1 89 ? -20.639 17.341 15.026 1.00 95.31 89 TYR A C 1
ATOM 713 O O . TYR A 1 89 ? -20.389 16.260 14.499 1.00 95.31 89 TYR A O 1
ATOM 721 N N . GLN A 1 90 ? -20.187 17.645 16.248 1.00 96.50 90 GLN A N 1
ATOM 722 C CA . GLN A 1 90 ? -19.311 16.762 17.027 1.00 96.50 90 GLN A CA 1
ATOM 723 C C . GLN A 1 90 ? -19.867 15.335 17.145 1.00 96.50 90 GLN A C 1
ATOM 725 O O . GLN A 1 90 ? -19.136 14.382 16.901 1.00 96.50 90 GLN A O 1
ATOM 730 N N . ASN A 1 91 ? -21.160 15.179 17.448 1.00 97.62 91 ASN A N 1
ATOM 731 C CA . ASN A 1 91 ? -21.777 13.853 17.580 1.00 97.62 91 ASN A CA 1
ATOM 732 C C . ASN A 1 91 ? -21.758 13.066 16.263 1.00 97.62 91 ASN A C 1
ATOM 734 O O . ASN A 1 91 ? -21.476 11.876 16.280 1.00 97.62 91 ASN A O 1
ATOM 738 N N . ALA A 1 92 ? -21.992 13.728 15.125 1.00 95.75 92 ALA A N 1
ATOM 739 C CA . ALA A 1 92 ? -21.885 13.079 13.818 1.00 95.75 92 ALA A CA 1
ATOM 740 C C . ALA A 1 92 ? -20.438 12.647 13.522 1.00 95.75 92 ALA A C 1
ATOM 742 O O . ALA A 1 92 ? -20.215 11.555 13.007 1.00 95.75 92 ALA A O 1
ATOM 743 N N . GLY A 1 93 ? -19.454 13.471 13.901 1.00 92.69 93 GLY A N 1
ATOM 744 C CA . GLY A 1 93 ? -18.037 13.116 13.809 1.00 92.69 93 GLY A CA 1
ATOM 745 C C . GLY A 1 93 ? -17.659 11.919 14.686 1.00 92.69 93 GLY A C 1
ATOM 746 O O . GLY A 1 93 ? -16.921 11.053 14.229 1.00 92.69 93 GLY A O 1
ATOM 747 N N . ILE A 1 94 ? -18.198 11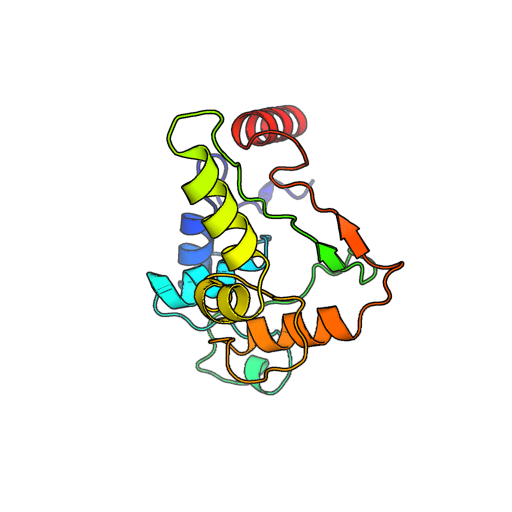.831 15.907 1.00 95.25 94 ILE A N 1
ATOM 748 C CA . ILE A 1 94 ? -18.009 10.671 16.795 1.00 95.25 94 ILE A CA 1
ATOM 749 C C . ILE A 1 94 ? -18.592 9.412 16.151 1.00 95.25 94 ILE A C 1
ATOM 751 O O . ILE A 1 94 ? -17.887 8.415 16.045 1.00 95.25 94 ILE A O 1
ATOM 755 N N . THR A 1 95 ? -19.827 9.469 15.643 1.00 95.69 95 THR A N 1
ATOM 756 C CA . THR A 1 95 ? -20.450 8.327 14.957 1.00 95.69 95 THR A CA 1
ATOM 757 C C . THR A 1 95 ? -19.630 7.866 13.754 1.00 95.69 95 THR A C 1
ATOM 759 O O . THR A 1 95 ? -19.463 6.664 13.554 1.00 95.69 95 THR A O 1
ATOM 762 N N . LEU A 1 96 ? -19.085 8.796 12.963 1.00 91.56 96 LEU A N 1
ATOM 763 C CA . LEU A 1 96 ? -18.192 8.446 11.860 1.00 91.56 96 LEU A CA 1
ATOM 764 C C . LEU A 1 96 ? -16.914 7.769 12.366 1.00 91.56 96 LEU A C 1
ATOM 766 O O . LEU A 1 96 ? -16.540 6.739 11.821 1.00 91.56 96 LEU A O 1
ATOM 770 N N . ALA A 1 97 ? -16.264 8.316 13.396 1.00 90.62 97 ALA A N 1
ATOM 771 C CA . ALA A 1 97 ? -15.039 7.747 13.953 1.00 90.62 97 ALA A CA 1
ATOM 772 C C . ALA A 1 97 ? -15.263 6.328 14.509 1.00 90.62 97 ALA A C 1
ATOM 774 O O . ALA A 1 97 ? -14.471 5.429 14.235 1.00 90.62 97 ALA A O 1
ATOM 775 N N . GLU A 1 98 ? -16.368 6.108 15.225 1.00 93.06 98 GLU A N 1
ATOM 776 C CA . GLU A 1 98 ? -16.769 4.788 15.726 1.00 93.06 98 GLU A CA 1
ATOM 777 C C . GLU A 1 98 ? -17.070 3.812 14.583 1.00 93.06 98 GLU A C 1
ATOM 779 O O . GLU A 1 98 ? -16.623 2.667 14.614 1.00 93.06 98 GLU A O 1
ATOM 784 N N . THR A 1 99 ? -17.780 4.269 13.545 1.00 90.56 99 THR A N 1
ATOM 785 C CA . THR A 1 99 ? -18.081 3.443 12.366 1.00 90.56 99 THR A CA 1
ATOM 786 C C . THR A 1 99 ? -16.802 3.086 11.615 1.00 90.56 99 THR A C 1
ATOM 788 O O . THR A 1 99 ? -16.609 1.923 11.276 1.00 90.56 99 THR A O 1
ATOM 791 N N . TRP A 1 100 ? -15.908 4.051 11.395 1.00 85.88 100 TRP A N 1
ATOM 792 C CA . TRP A 1 100 ? -14.628 3.863 10.708 1.00 85.88 100 TRP A CA 1
ATOM 793 C C . TRP A 1 100 ? -13.725 2.859 11.424 1.00 85.88 100 TRP A C 1
ATOM 795 O O . TRP A 1 100 ? -13.141 1.997 10.778 1.00 85.88 100 TRP A O 1
ATOM 805 N N . ALA A 1 101 ? -13.676 2.912 12.756 1.00 85.44 101 ALA A N 1
ATOM 806 C CA . ALA A 1 101 ? -12.908 1.970 13.567 1.00 85.44 101 ALA A CA 1
ATOM 807 C C . ALA A 1 101 ? -13.563 0.580 13.699 1.00 85.44 101 ALA A C 1
ATOM 809 O O . ALA A 1 101 ? -12.938 -0.346 14.219 1.00 85.44 101 ALA A O 1
ATOM 810 N N . SER A 1 102 ? -14.820 0.416 13.282 1.00 86.56 102 SER A N 1
ATOM 811 C CA . SER A 1 102 ? -15.551 -0.847 13.400 1.00 86.56 102 SER A CA 1
ATOM 812 C C . SER A 1 102 ? -15.229 -1.826 12.267 1.00 86.56 102 SER A C 1
ATOM 814 O O . SER A 1 102 ? -14.729 -1.444 11.211 1.00 86.56 102 SER A O 1
ATOM 816 N N . TYR A 1 103 ? -15.606 -3.092 12.457 1.00 84.19 103 TYR A N 1
ATOM 817 C CA . TYR A 1 103 ? -15.551 -4.108 11.403 1.00 84.19 103 TYR A CA 1
ATOM 818 C C . TYR A 1 103 ? -16.328 -3.692 10.143 1.00 84.19 103 TYR A C 1
ATOM 820 O O . TYR A 1 103 ? -15.802 -3.766 9.039 1.00 84.19 103 TYR A O 1
ATOM 828 N N . GLN A 1 104 ? -17.544 -3.161 10.315 1.00 85.06 104 GLN A N 1
ATOM 829 C CA . GLN A 1 104 ? -18.345 -2.661 9.195 1.00 85.06 104 GLN A CA 1
ATOM 830 C C . GLN A 1 104 ? -17.631 -1.518 8.465 1.00 85.06 104 GLN A C 1
ATOM 832 O O . GLN A 1 104 ? -17.753 -1.373 7.251 1.00 85.06 104 GLN A O 1
ATOM 837 N N . GLY A 1 105 ? -16.867 -0.705 9.194 1.00 84.94 105 GLY A N 1
ATOM 838 C CA . GLY A 1 105 ? -16.027 0.304 8.577 1.00 84.94 105 GLY A CA 1
ATOM 839 C C . GLY A 1 105 ? -14.916 -0.296 7.731 1.00 84.94 105 GLY A C 1
ATOM 840 O O . GLY A 1 105 ? -14.735 0.119 6.587 1.00 84.94 105 GLY A O 1
ATOM 841 N N . GLN A 1 106 ? -14.226 -1.313 8.240 1.00 80.81 106 GLN A N 1
ATOM 842 C CA . GLN A 1 106 ? -13.235 -2.038 7.448 1.00 80.81 106 GLN A CA 1
ATOM 843 C C . GLN A 1 106 ? -13.845 -2.559 6.136 1.00 80.81 106 GLN A C 1
ATOM 845 O O . GLN A 1 106 ? -13.317 -2.275 5.067 1.00 80.81 106 GLN A O 1
ATOM 850 N N . GLU A 1 107 ? -15.003 -3.218 6.175 1.00 80.25 107 GLU A N 1
ATOM 851 C CA . GLU A 1 107 ? -15.666 -3.717 4.957 1.00 80.25 107 GLU A CA 1
ATOM 852 C C . GLU A 1 107 ? -16.015 -2.602 3.950 1.00 80.25 107 GLU A C 1
ATOM 854 O O . GLU A 1 107 ? -15.954 -2.806 2.733 1.00 80.25 107 GLU A O 1
ATOM 859 N N . LEU A 1 108 ? -16.383 -1.414 4.443 1.00 81.69 108 LEU A N 1
ATOM 860 C CA . LEU A 1 108 ? -16.744 -0.264 3.611 1.00 81.69 108 LEU A CA 1
ATOM 861 C C . LEU A 1 108 ? -15.527 0.416 2.972 1.00 81.69 108 LEU A C 1
ATOM 863 O O . LEU A 1 108 ? -15.593 0.809 1.804 1.00 81.69 108 LEU A O 1
ATOM 867 N N . TRP A 1 109 ? -14.442 0.594 3.729 1.00 80.19 109 TRP A N 1
ATOM 868 C CA . TRP A 1 109 ? -13.304 1.424 3.324 1.00 80.19 109 TRP A CA 1
ATOM 869 C C . TRP A 1 109 ? -12.094 0.630 2.843 1.00 80.19 109 TRP A C 1
ATOM 871 O O . TRP A 1 109 ? -11.362 1.139 2.000 1.00 80.19 109 TRP A O 1
ATOM 881 N N . THR A 1 110 ? -11.893 -0.608 3.296 1.00 77.19 110 THR A N 1
ATOM 882 C CA . THR A 1 110 ? -10.717 -1.419 2.934 1.00 77.19 110 THR A CA 1
ATOM 883 C C . THR A 1 110 ? -10.742 -1.929 1.497 1.00 77.19 110 THR A C 1
ATOM 885 O O . THR A 1 110 ? -9.729 -2.367 0.982 1.00 77.19 110 THR A O 1
ATOM 888 N N . LYS A 1 111 ? -11.852 -1.768 0.776 1.00 70.75 111 LYS A N 1
ATOM 889 C CA . LYS A 1 111 ? -11.847 -1.910 -0.690 1.00 70.75 111 LYS A CA 1
ATOM 890 C C . LYS A 1 111 ? -11.052 -0.804 -1.391 1.00 70.75 111 LYS A C 1
ATOM 892 O O . LYS A 1 111 ? -10.519 -1.039 -2.464 1.00 70.75 111 LYS A O 1
ATOM 897 N N . TRP A 1 112 ? -10.983 0.372 -0.767 1.00 71.50 112 TRP A N 1
ATOM 898 C CA . TRP A 1 112 ? -10.355 1.602 -1.267 1.00 71.50 112 TRP A CA 1
ATOM 899 C C . TRP A 1 112 ? -9.078 1.965 -0.485 1.00 71.50 112 TRP A C 1
ATOM 901 O O . TRP A 1 112 ? -8.613 3.107 -0.527 1.00 71.50 112 TRP A O 1
ATOM 911 N N . LYS A 1 113 ? -8.588 1.029 0.334 1.00 72.38 113 LYS A N 1
ATOM 912 C CA . LYS A 1 113 ? -7.412 1.146 1.202 1.00 72.38 113 LYS A CA 1
ATOM 913 C C . LYS A 1 113 ? -6.663 -0.186 1.176 1.00 72.38 113 LYS A C 1
ATOM 915 O O . LYS A 1 113 ? -7.258 -1.218 0.889 1.00 72.38 113 LYS A O 1
ATOM 920 N N . MET A 1 114 ? -5.384 -0.192 1.548 1.00 73.00 114 MET A N 1
ATOM 921 C CA . MET A 1 114 ? -4.579 -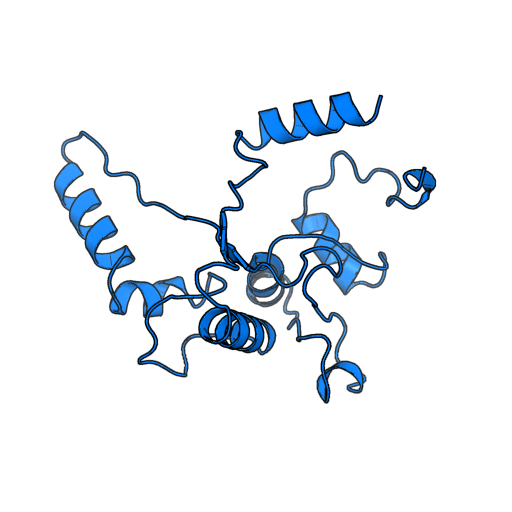1.382 1.277 1.00 73.00 114 MET A CA 1
ATOM 922 C C . MET A 1 114 ? -4.871 -2.571 2.203 1.00 73.00 114 MET A C 1
ATOM 924 O O . MET A 1 114 ? -5.111 -3.667 1.708 1.00 73.00 114 MET A O 1
ATOM 928 N N . ILE A 1 115 ? -4.802 -2.398 3.528 1.00 77.06 115 ILE A N 1
ATOM 929 C CA . ILE A 1 115 ? -4.894 -3.506 4.498 1.00 77.06 115 ILE A CA 1
ATOM 930 C C . ILE A 1 115 ? -5.671 -3.110 5.759 1.00 77.06 115 ILE A C 1
ATOM 932 O O . ILE A 1 115 ? -5.585 -1.977 6.230 1.00 77.06 115 ILE A O 1
ATOM 936 N N . GLY A 1 116 ? -6.435 -4.056 6.306 1.00 73.69 116 GLY A N 1
ATOM 937 C CA . GLY A 1 116 ? -7.191 -3.931 7.553 1.00 73.69 116 GLY A CA 1
ATOM 938 C C . GLY A 1 116 ? -6.692 -4.879 8.649 1.00 73.69 116 GLY A C 1
ATOM 939 O O . GLY A 1 116 ? -6.002 -5.860 8.374 1.00 73.69 116 GLY A O 1
ATOM 940 N N . TYR A 1 117 ? -7.049 -4.587 9.902 1.00 68.62 117 TYR A N 1
ATOM 941 C CA . TYR A 1 117 ? -6.625 -5.356 11.082 1.00 68.62 117 TYR A CA 1
ATOM 942 C C . TYR A 1 117 ? -7.606 -6.455 11.503 1.00 68.62 117 TYR A C 1
ATOM 944 O O . TYR A 1 117 ? -7.199 -7.405 12.171 1.00 68.62 117 TYR A O 1
ATOM 952 N N . TYR A 1 118 ? -8.891 -6.342 11.161 1.00 72.12 118 TYR A N 1
ATOM 953 C CA . TYR A 1 118 ? -9.874 -7.373 11.480 1.00 72.12 118 TYR A CA 1
ATOM 954 C C . TYR A 1 118 ? -9.593 -8.624 10.638 1.00 72.12 118 TYR A C 1
ATOM 956 O O . TYR A 1 118 ? -9.472 -8.544 9.415 1.00 72.12 118 TYR A O 1
ATOM 964 N N . THR A 1 119 ? -9.451 -9.771 11.310 1.00 68.88 119 THR A N 1
ATOM 965 C CA . THR A 1 119 ? -8.949 -11.031 10.728 1.00 68.88 119 THR A CA 1
ATOM 966 C C . THR A 1 119 ? -10.012 -12.080 10.440 1.00 68.88 119 THR A C 1
ATOM 968 O O . THR A 1 119 ? -9.721 -13.199 10.029 1.00 68.88 119 THR A O 1
ATOM 971 N N . ASN A 1 120 ? -11.260 -11.729 10.698 1.00 69.19 120 ASN A N 1
ATOM 972 C CA . ASN A 1 120 ? -12.412 -12.611 10.635 1.00 69.19 120 ASN A CA 1
ATOM 973 C C . ASN A 1 120 ? -13.057 -12.681 9.243 1.00 69.19 120 ASN A C 1
ATOM 975 O O . ASN A 1 120 ? -14.103 -13.312 9.120 1.00 69.19 120 ASN A O 1
ATOM 979 N N . ASP A 1 121 ? -12.456 -12.065 8.224 1.00 62.28 121 ASP A N 1
ATOM 980 C CA . ASP A 1 121 ? -13.061 -11.924 6.901 1.00 62.28 121 ASP A CA 1
ATOM 981 C C . ASP A 1 121 ? -12.067 -12.204 5.761 1.00 62.28 121 ASP A C 1
ATOM 983 O O . ASP A 1 121 ? -10.854 -12.069 5.929 1.00 62.28 121 ASP A O 1
ATOM 987 N N . THR A 1 122 ? -12.584 -12.652 4.616 1.00 65.94 122 THR A N 1
ATOM 988 C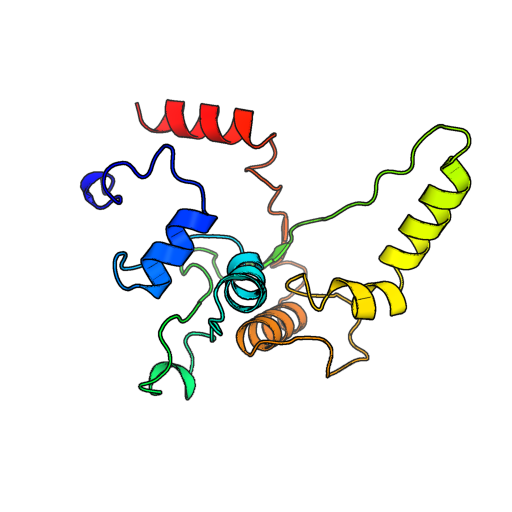 CA . THR A 1 122 ? -11.812 -13.259 3.520 1.00 65.94 122 THR A CA 1
ATOM 989 C C . THR A 1 122 ? -12.139 -12.715 2.125 1.00 65.94 122 THR A C 1
ATOM 991 O O . THR A 1 122 ? -11.612 -13.256 1.156 1.00 65.94 122 THR A O 1
ATOM 994 N N . ASP A 1 123 ? -12.993 -11.692 1.968 1.00 74.25 123 ASP A N 1
ATOM 995 C CA . ASP A 1 123 ? -13.441 -11.256 0.626 1.00 74.25 123 ASP A CA 1
ATOM 996 C C . ASP A 1 123 ? -13.381 -9.745 0.322 1.00 74.25 123 ASP A C 1
ATOM 998 O O . ASP A 1 123 ? -13.791 -9.311 -0.757 1.00 74.25 123 ASP A O 1
ATOM 1002 N N . PHE A 1 124 ? -12.830 -8.931 1.224 1.00 77.00 124 PHE A N 1
ATOM 1003 C CA . PHE A 1 124 ? -12.893 -7.473 1.098 1.00 77.00 124 PHE A CA 1
ATOM 1004 C C . PHE A 1 124 ? -11.749 -6.830 0.293 1.00 77.00 124 PHE A C 1
ATOM 1006 O O . PHE A 1 124 ? -11.876 -5.664 -0.077 1.00 77.00 124 PHE A O 1
ATOM 1013 N N . TYR A 1 125 ? -10.668 -7.550 -0.033 1.00 85.88 125 TYR A N 1
ATOM 1014 C CA . TYR A 1 125 ? -9.621 -7.037 -0.928 1.00 85.88 125 TYR A CA 1
ATOM 1015 C C . TYR A 1 125 ? -9.907 -7.350 -2.394 1.00 85.88 125 TYR A C 1
ATOM 1017 O O . TYR A 1 125 ? -10.308 -8.462 -2.747 1.00 85.88 125 TYR A O 1
ATOM 1025 N N . VAL A 1 126 ? -9.632 -6.378 -3.261 1.00 86.06 126 VAL A N 1
ATOM 1026 C CA . VAL A 1 126 ? -9.977 -6.436 -4.688 1.00 86.06 126 VAL A CA 1
ATOM 1027 C C . VAL A 1 126 ? -8.820 -6.906 -5.572 1.00 86.06 126 VAL A C 1
ATOM 1029 O O . VAL A 1 126 ? -9.055 -7.364 -6.689 1.00 86.06 126 VAL A O 1
ATOM 1032 N N . THR A 1 127 ? -7.579 -6.868 -5.077 1.00 89.00 127 THR A N 1
ATOM 1033 C CA . THR A 1 127 ? -6.385 -7.277 -5.832 1.00 89.00 127 THR A CA 1
ATOM 1034 C C . THR A 1 127 ? -5.567 -8.376 -5.139 1.00 89.00 127 THR A C 1
ATOM 1036 O O . THR A 1 127 ? -5.523 -8.455 -3.908 1.00 89.00 127 THR A O 1
ATOM 1039 N N . PRO A 1 128 ? -4.830 -9.208 -5.903 1.00 91.56 128 PRO A N 1
ATOM 1040 C CA . PRO A 1 128 ? -3.879 -10.161 -5.329 1.00 91.56 128 PRO A CA 1
ATOM 1041 C C . PRO A 1 128 ? -2.757 -9.515 -4.507 1.00 91.56 128 PRO A C 1
ATOM 1043 O O . PRO A 1 128 ? -2.273 -10.127 -3.557 1.00 91.56 128 PRO A O 1
ATOM 1046 N N . ALA A 1 129 ? -2.331 -8.294 -4.848 1.00 91.25 129 ALA A N 1
ATOM 1047 C CA . ALA A 1 129 ? -1.298 -7.585 -4.094 1.00 91.25 129 ALA A CA 1
ATOM 1048 C C . ALA A 1 129 ? -1.787 -7.133 -2.704 1.00 91.25 129 ALA A C 1
ATOM 1050 O O . ALA A 1 129 ? -1.027 -7.235 -1.741 1.00 91.25 129 ALA A O 1
ATOM 1051 N N . GLN A 1 130 ? -3.054 -6.726 -2.564 1.00 89.00 130 GLN A N 1
ATOM 1052 C CA . GLN A 1 130 ? -3.663 -6.470 -1.251 1.00 89.00 130 GLN A CA 1
ATOM 1053 C C . GLN A 1 130 ? -3.688 -7.739 -0.388 1.00 89.00 130 GLN A C 1
ATOM 1055 O O . GLN A 1 130 ? -3.215 -7.711 0.747 1.00 89.00 130 GLN A O 1
ATOM 1060 N N . TRP A 1 131 ? -4.130 -8.874 -0.944 1.00 88.44 131 TRP A N 1
ATOM 1061 C CA . TRP A 1 131 ? -4.092 -10.167 -0.244 1.00 88.44 131 TRP A CA 1
ATOM 1062 C C . TRP A 1 131 ? -2.677 -10.552 0.192 1.00 88.44 131 TRP A C 1
ATOM 1064 O O . TRP A 1 131 ? -2.465 -10.974 1.326 1.00 88.44 131 TRP A O 1
ATOM 1074 N N . TYR A 1 132 ? -1.689 -10.361 -0.681 1.00 89.50 132 TYR A N 1
ATOM 1075 C CA . TYR A 1 132 ? -0.290 -10.613 -0.351 1.00 89.50 132 TYR A CA 1
ATOM 1076 C C . TYR A 1 132 ? 0.208 -9.738 0.809 1.00 89.50 132 TYR A C 1
ATOM 1078 O O . TYR A 1 132 ? 0.849 -10.245 1.731 1.00 89.50 132 TYR A O 1
ATOM 1086 N N . ASN A 1 133 ? -0.097 -8.437 0.800 1.00 87.06 133 ASN A N 1
ATOM 1087 C CA . ASN A 1 133 ? 0.293 -7.540 1.889 1.00 87.06 133 ASN A CA 1
ATOM 1088 C C . ASN A 1 133 ? -0.436 -7.856 3.194 1.00 87.06 133 ASN A C 1
ATOM 1090 O O . ASN A 1 133 ? 0.173 -7.769 4.258 1.00 87.06 133 ASN A O 1
ATOM 1094 N N . TYR A 1 134 ? -1.697 -8.273 3.123 1.00 86.38 134 TYR A N 1
ATOM 1095 C CA . TYR A 1 134 ? -2.450 -8.730 4.282 1.00 86.38 134 TYR A CA 1
ATOM 1096 C C . TYR A 1 134 ? -1.835 -9.980 4.918 1.00 86.38 134 TYR A C 1
ATOM 1098 O O . TYR A 1 134 ? -1.587 -10.002 6.122 1.00 86.38 134 TYR A O 1
ATOM 1106 N N . GLU A 1 135 ? -1.484 -10.985 4.115 1.00 86.81 135 GLU A N 1
ATOM 1107 C CA . GLU A 1 135 ? -0.766 -12.162 4.610 1.00 86.81 135 GLU A CA 1
ATOM 1108 C C . GLU A 1 135 ? 0.577 -11.771 5.233 1.00 86.81 135 GLU A C 1
ATOM 1110 O O . GLU A 1 135 ? 0.945 -12.273 6.295 1.00 86.81 135 GLU A O 1
ATOM 1115 N N . ARG A 1 136 ? 1.307 -10.818 4.641 1.00 86.56 136 ARG A N 1
ATOM 1116 C CA . ARG A 1 136 ? 2.528 -10.292 5.267 1.00 86.56 136 ARG A CA 1
ATOM 1117 C C . ARG A 1 136 ? 2.247 -9.612 6.606 1.00 86.56 136 ARG A C 1
ATOM 1119 O O . ARG A 1 136 ? 3.001 -9.860 7.543 1.00 86.56 136 ARG A O 1
ATOM 1126 N N . LEU A 1 137 ? 1.193 -8.801 6.719 1.00 85.44 137 LEU A N 1
ATOM 1127 C CA . LEU A 1 137 ? 0.795 -8.158 7.975 1.00 85.44 137 LEU A CA 1
ATOM 1128 C C . LEU A 1 137 ? 0.548 -9.209 9.067 1.00 85.44 137 LEU A C 1
ATOM 1130 O O . LEU A 1 137 ? 1.113 -9.097 10.153 1.00 85.44 137 LEU A O 1
ATOM 1134 N N . LEU A 1 138 ? -0.233 -10.251 8.766 1.00 85.62 138 LEU A N 1
ATOM 1135 C CA . LEU A 1 138 ? -0.555 -11.327 9.712 1.00 85.62 138 LEU A CA 1
ATOM 1136 C C . LEU A 1 138 ? 0.671 -12.129 10.162 1.00 85.62 138 LEU A C 1
ATOM 1138 O O . LEU A 1 138 ? 0.718 -12.607 11.294 1.00 85.62 138 LEU A O 1
ATOM 1142 N N . ASN A 1 139 ? 1.651 -12.288 9.273 1.00 86.94 139 ASN A N 1
ATOM 1143 C CA . ASN A 1 139 ? 2.849 -13.086 9.517 1.00 86.94 139 ASN A CA 1
ATOM 1144 C C . ASN A 1 139 ? 4.053 -12.259 10.005 1.00 86.94 139 ASN A C 1
ATOM 1146 O O . ASN A 1 139 ? 5.127 -12.820 10.228 1.00 86.94 139 ASN A O 1
ATOM 1150 N N . THR A 1 140 ? 3.903 -10.944 10.186 1.00 87.12 140 THR A N 1
ATOM 1151 C CA . THR A 1 140 ? 4.963 -10.081 10.721 1.00 87.12 140 THR A CA 1
ATOM 1152 C C . THR A 1 140 ? 4.872 -10.016 12.244 1.00 87.12 140 THR A C 1
ATOM 1154 O O . THR A 1 140 ? 3.812 -9.755 12.812 1.00 87.12 140 THR A O 1
ATOM 1157 N N . SER A 1 141 ? 5.996 -10.247 12.927 1.00 87.81 141 SER A N 1
ATOM 1158 C CA . SER A 1 141 ? 6.062 -10.108 14.384 1.00 87.81 141 SER A CA 1
ATOM 1159 C C . SER A 1 141 ? 5.828 -8.647 14.789 1.00 87.81 141 SER A C 1
ATOM 1161 O O . SER A 1 141 ? 6.379 -7.757 14.146 1.00 87.81 141 SER A O 1
ATOM 1163 N N . PRO A 1 142 ? 5.115 -8.356 15.893 1.00 84.75 142 PRO A N 1
ATOM 1164 C CA . PRO A 1 142 ? 4.891 -6.979 16.335 1.00 84.75 142 PRO A CA 1
ATOM 1165 C C . PRO A 1 142 ? 6.162 -6.145 16.558 1.00 84.75 142 PRO A C 1
ATOM 1167 O O . PRO A 1 142 ? 6.122 -4.923 16.462 1.00 84.75 142 PRO A O 1
ATOM 1170 N N . GLN A 1 143 ? 7.291 -6.794 16.859 1.00 86.19 143 GLN A N 1
ATOM 1171 C CA . GLN A 1 143 ? 8.598 -6.138 17.016 1.00 86.19 143 GLN A CA 1
ATOM 1172 C C . GLN A 1 143 ? 9.221 -5.685 15.682 1.00 86.19 143 GLN A C 1
ATOM 1174 O O . GLN A 1 143 ? 10.150 -4.881 15.682 1.00 86.19 143 GLN A O 1
ATOM 1179 N N . ASP A 1 144 ? 8.699 -6.204 14.570 1.00 86.44 144 ASP A N 1
ATOM 1180 C CA . ASP A 1 144 ? 9.132 -5.933 13.203 1.00 86.44 144 ASP A CA 1
ATOM 1181 C C . ASP A 1 144 ? 8.164 -4.959 12.499 1.00 86.44 144 ASP A C 1
ATOM 1183 O O . ASP A 1 144 ? 8.172 -4.817 11.275 1.00 86.44 144 ASP A O 1
ATOM 1187 N N . PHE A 1 145 ? 7.348 -4.236 13.272 1.00 85.62 145 PHE A N 1
ATOM 1188 C CA . PHE A 1 145 ? 6.586 -3.090 12.787 1.00 85.62 145 PHE A CA 1
ATOM 1189 C C . PHE A 1 145 ? 7.368 -1.789 12.944 1.00 85.62 145 PHE A C 1
ATOM 1191 O O . PHE A 1 145 ? 7.934 -1.501 14.000 1.00 85.62 145 PHE A O 1
ATOM 1198 N N . VAL A 1 146 ? 7.340 -0.966 11.897 1.00 80.62 146 VAL A N 1
ATOM 1199 C CA . VAL A 1 146 ? 7.837 0.413 11.927 1.00 80.62 146 VAL A CA 1
ATOM 1200 C C . VAL A 1 146 ? 6.705 1.356 11.568 1.00 80.62 146 VAL A C 1
ATOM 1202 O O . VAL A 1 146 ? 5.970 1.118 10.615 1.00 80.62 146 VAL A O 1
ATOM 1205 N N . TYR A 1 147 ? 6.553 2.441 12.320 1.00 74.88 147 TYR A N 1
ATOM 1206 C CA . TYR A 1 147 ? 5.617 3.489 11.936 1.00 74.88 147 TYR A CA 1
ATOM 1207 C C . TYR A 1 147 ? 6.245 4.313 10.822 1.00 74.88 147 TYR A C 1
ATOM 1209 O O . TYR A 1 147 ? 7.238 5.009 11.042 1.00 74.88 147 TYR A O 1
ATOM 1217 N N . GLN A 1 148 ? 5.660 4.233 9.632 1.00 70.06 148 GLN A N 1
ATOM 1218 C CA . GLN A 1 148 ? 5.916 5.218 8.603 1.00 70.06 148 GLN A CA 1
ATOM 1219 C C . GLN A 1 148 ? 4.982 6.379 8.896 1.00 70.06 148 GLN A C 1
ATOM 1221 O O . GLN A 1 148 ? 3.775 6.312 8.668 1.00 70.06 148 GLN A O 1
ATOM 1226 N N . LEU A 1 149 ? 5.546 7.441 9.454 1.00 57.97 149 LEU A N 1
ATOM 1227 C CA . LEU A 1 149 ? 4.836 8.702 9.479 1.00 57.97 149 LEU A CA 1
ATOM 1228 C C . LEU A 1 149 ? 4.663 9.131 8.014 1.00 57.97 149 LEU A C 1
ATOM 1230 O O . LEU A 1 149 ? 5.655 9.149 7.275 1.00 57.97 149 LEU A O 1
ATOM 1234 N N . SER A 1 150 ? 3.429 9.405 7.583 1.00 57.31 150 SER A N 1
ATOM 1235 C CA . SER A 1 150 ? 3.180 9.945 6.242 1.00 57.31 150 SER A CA 1
ATOM 1236 C C . SER A 1 150 ? 4.106 11.139 5.997 1.00 57.31 150 SER A C 1
ATOM 1238 O O . SER A 1 150 ? 4.411 11.888 6.928 1.00 57.31 150 SER A O 1
ATOM 1240 N N . ASP A 1 151 ? 4.638 11.223 4.780 1.00 54.69 151 ASP A N 1
ATOM 1241 C CA . ASP A 1 151 ? 5.498 12.319 4.323 1.00 54.69 151 ASP A CA 1
ATOM 1242 C C . ASP A 1 151 ? 6.715 12.537 5.242 1.00 54.69 151 ASP A C 1
ATOM 1244 O O . ASP A 1 151 ? 7.053 13.641 5.657 1.00 54.69 151 ASP A O 1
ATOM 1248 N N . GLY A 1 152 ? 7.353 11.437 5.663 1.00 48.91 152 GLY A N 1
ATOM 1249 C CA . GLY A 1 152 ? 8.531 11.468 6.538 1.00 48.91 152 GLY A CA 1
ATOM 1250 C C . GLY A 1 152 ? 8.256 11.980 7.959 1.00 48.91 152 GLY A C 1
ATOM 1251 O O . GLY A 1 152 ? 9.197 12.220 8.715 1.00 48.91 152 GLY A O 1
ATOM 1252 N N . GLY A 1 153 ? 6.985 12.137 8.339 1.00 46.41 153 GLY A N 1
ATOM 1253 C CA . GLY A 1 153 ? 6.566 12.698 9.623 1.00 46.41 153 GLY A CA 1
ATOM 1254 C C . GLY A 1 153 ? 6.440 14.204 9.661 1.00 46.41 153 GLY A C 1
ATOM 1255 O O . GLY A 1 153 ? 6.376 14.781 10.749 1.00 46.41 153 GLY A O 1
ATOM 1256 N N . VAL A 1 154 ? 6.366 14.825 8.492 1.00 40.75 154 VAL A N 1
ATOM 1257 C CA . VAL A 1 154 ? 6.037 16.235 8.319 1.00 40.75 154 VAL A CA 1
ATOM 1258 C C . VAL A 1 154 ? 4.842 16.362 7.368 1.00 40.75 154 VAL A C 1
ATOM 1260 O O . VAL A 1 154 ? 4.265 15.361 6.967 1.00 40.75 154 VAL A O 1
ATOM 1263 N N . PHE A 1 155 ? 4.396 17.580 7.070 1.00 49.06 155 PHE A N 1
ATOM 1264 C CA . PHE A 1 155 ? 3.412 17.785 6.005 1.00 49.06 155 PHE A CA 1
ATOM 1265 C C . PHE A 1 155 ? 4.081 17.580 4.633 1.00 49.06 155 PHE A C 1
ATOM 1267 O O . PHE A 1 155 ? 5.269 17.875 4.498 1.00 49.06 155 PHE A O 1
ATOM 1274 N N . ASP A 1 156 ? 3.327 17.122 3.627 1.00 56.75 156 ASP A N 1
ATOM 1275 C CA . ASP A 1 156 ? 3.765 16.934 2.228 1.00 56.75 156 ASP A CA 1
ATOM 1276 C C . ASP A 1 156 ? 4.675 18.056 1.686 1.00 56.75 156 ASP A C 1
ATOM 1278 O O . ASP A 1 156 ? 5.668 17.800 1.001 1.00 56.75 156 ASP A O 1
ATOM 1282 N N . ASP A 1 157 ? 4.352 19.314 1.994 1.00 49.06 157 ASP A N 1
ATOM 1283 C CA . ASP A 1 157 ? 5.107 20.491 1.558 1.00 49.06 157 ASP A CA 1
ATOM 1284 C C . ASP A 1 157 ? 6.473 20.606 2.248 1.00 49.06 157 ASP A C 1
ATOM 1286 O O . ASP A 1 157 ? 7.482 20.869 1.593 1.00 49.06 157 ASP A O 1
ATOM 1290 N N . VAL A 1 158 ? 6.525 20.341 3.552 1.00 51.16 158 VAL A N 1
ATOM 1291 C CA . VAL A 1 158 ? 7.764 20.301 4.339 1.00 51.16 158 VAL A CA 1
ATOM 1292 C C . VAL A 1 158 ? 8.627 19.103 3.939 1.00 51.16 158 VAL A C 1
ATOM 1294 O O . VAL A 1 158 ? 9.849 19.228 3.881 1.00 51.16 158 VAL A O 1
ATOM 1297 N N . PHE A 1 159 ? 8.021 17.955 3.627 1.00 54.16 159 PHE A N 1
ATOM 1298 C CA . PHE A 1 159 ? 8.748 16.786 3.131 1.00 54.16 159 PHE A CA 1
ATOM 1299 C C . PHE A 1 159 ? 9.413 17.097 1.788 1.00 54.16 159 PHE A C 1
ATOM 1301 O O . PHE A 1 159 ? 10.616 16.890 1.632 1.00 54.16 159 PHE A O 1
ATOM 1308 N N . ALA A 1 160 ? 8.661 17.693 0.858 1.00 57.69 160 ALA A N 1
ATOM 1309 C CA . ALA A 1 160 ? 9.179 18.131 -0.434 1.00 57.69 160 ALA A CA 1
ATOM 1310 C C . ALA A 1 160 ? 10.300 19.181 -0.301 1.00 57.69 160 ALA A C 1
ATOM 1312 O O . ALA A 1 160 ? 11.284 19.133 -1.045 1.00 57.69 160 ALA A O 1
ATOM 1313 N N . GLU A 1 161 ? 10.189 20.114 0.651 1.00 66.50 161 GLU A N 1
ATOM 1314 C CA . GLU A 1 161 ? 11.238 21.098 0.942 1.00 66.50 161 GLU A CA 1
ATOM 1315 C C . GLU A 1 161 ? 12.513 20.425 1.475 1.00 66.50 161 GLU A C 1
ATOM 1317 O O . GLU A 1 161 ? 13.609 20.695 0.972 1.00 66.50 161 GLU A O 1
ATOM 1322 N N . LEU A 1 162 ? 12.386 19.503 2.433 1.00 56.84 162 LEU A N 1
ATOM 1323 C CA . LEU A 1 162 ? 13.513 18.756 2.998 1.00 56.84 162 LEU A CA 1
ATOM 1324 C C . LEU A 1 162 ? 14.213 17.881 1.947 1.00 56.84 162 LEU A C 1
ATOM 1326 O O . LEU A 1 162 ? 15.441 17.922 1.852 1.00 56.84 162 LEU A O 1
ATOM 1330 N N . ASP A 1 163 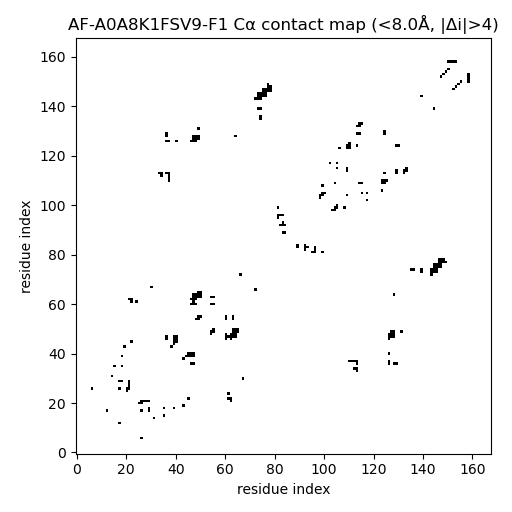? 13.458 17.165 1.111 1.00 55.47 163 ASP A N 1
ATOM 1331 C CA . ASP A 1 163 ? 14.004 16.379 -0.003 1.00 55.47 163 ASP A CA 1
ATOM 1332 C C . ASP A 1 163 ? 14.757 17.269 -1.002 1.00 55.47 163 ASP A C 1
ATOM 1334 O O . ASP A 1 163 ? 15.840 16.911 -1.476 1.00 55.47 163 ASP A O 1
ATOM 1338 N N . SER A 1 164 ? 14.241 18.470 -1.283 1.00 57.34 164 SER A N 1
ATOM 1339 C CA . SER A 1 164 ? 14.911 19.422 -2.174 1.00 57.34 164 SER A CA 1
ATOM 1340 C C . SER A 1 164 ? 16.248 19.927 -1.614 1.00 57.34 164 SER A C 1
ATOM 1342 O O . SER A 1 164 ? 17.200 20.092 -2.377 1.00 57.34 164 SER A O 1
ATOM 1344 N N . GLY A 1 165 ? 16.349 20.111 -0.292 1.00 50.44 165 GLY A N 1
ATOM 1345 C CA . GLY A 1 165 ? 17.562 20.569 0.395 1.00 50.44 165 GLY A CA 1
ATOM 1346 C C . GLY A 1 165 ? 18.624 19.485 0.602 1.00 50.44 165 GLY A C 1
ATOM 1347 O O . GLY A 1 165 ? 19.802 19.801 0.746 1.00 50.44 165 GLY A O 1
ATOM 1348 N N . ILE A 1 166 ? 18.238 18.205 0.592 1.00 48.69 166 ILE A N 1
ATOM 1349 C CA . ILE A 1 166 ? 19.170 17.064 0.663 1.00 48.69 166 ILE A CA 1
ATOM 1350 C C . ILE A 1 166 ? 19.818 16.777 -0.707 1.00 48.69 166 ILE A C 1
ATOM 1352 O O . ILE A 1 166 ? 20.897 16.186 -0.776 1.00 48.69 166 ILE A O 1
ATOM 1356 N N . LEU A 1 167 ? 19.184 17.202 -1.805 1.00 45.09 167 LEU A N 1
ATOM 1357 C CA . LEU A 1 167 ? 19.664 16.995 -3.177 1.00 45.09 167 LEU A CA 1
ATOM 1358 C C . LEU A 1 167 ? 20.594 18.108 -3.707 1.00 45.09 167 LEU A C 1
ATOM 1360 O O . LEU A 1 167 ? 21.041 18.009 -4.856 1.00 45.09 167 LEU A O 1
ATOM 1364 N N . THR A 1 168 ? 20.903 19.131 -2.900 1.00 43.34 168 THR A N 1
ATOM 1365 C CA . THR A 1 168 ? 21.897 20.189 -3.194 1.00 43.34 168 THR A CA 1
ATOM 1366 C C . THR A 1 168 ? 23.217 19.954 -2.478 1.00 43.34 168 THR A C 1
ATOM 1368 O O . THR A 1 168 ? 24.273 20.113 -3.133 1.00 43.34 168 THR A O 1
#

Foldseek 3Di:
DCCVLDDVPCLPDDVLVVLVCQLVVNHPDDDDDPLSQLCCVPPVVAHEAACDPPQVVDPPHSHHDDPDPPLVLQDEDEDDAQDQDPDPCNVVSVVVRVCCPDPVVCLVCVCSPQEDDDDPDDPRHDHNSSVVSHVSVVPDDPVSYDYDYPLNVDPVVVSSVVVVVVVD

Nearest PDB structures (foldseek):
  6les-assembly2_Y  TM=3.550E-01  e=2.478E+00  Escherichia coli K-12
  7bg0-assembly2_E  TM=3.414E-01  e=2.954E+00  Escherichia coli K-12

Radius of gyration: 18.12 Å; Cα contacts (8 Å, |Δi|>4): 155; chains: 1; bounding box: 48×40×38 Å

Mean predicted aligned error: 7.88 Å

pLDDT: mean 81.46, std 13.82, range [40.75, 97.94]